Protein AF-A0A1J5CHN7-F1 (afdb_monomer)

Structure (mmCIF, N/CA/C/O backbone):
data_AF-A0A1J5CHN7-F1
#
_entry.id   AF-A0A1J5CHN7-F1
#
loop_
_atom_site.group_PDB
_atom_site.id
_atom_site.type_symbol
_atom_site.label_atom_id
_atom_site.label_alt_id
_atom_site.label_comp_id
_atom_site.label_asym_id
_atom_site.label_entity_id
_atom_site.label_seq_id
_atom_site.pdbx_PDB_ins_code
_atom_site.Cartn_x
_atom_site.Cartn_y
_atom_site.Cartn_z
_atom_site.occupancy
_atom_site.B_iso_or_equiv
_atom_site.auth_seq_id
_atom_site.auth_comp_id
_atom_site.auth_asym_id
_atom_site.auth_atom_id
_atom_site.pdbx_PDB_model_num
ATOM 1 N N . MET A 1 1 ? 15.717 -13.640 -10.265 1.00 39.34 1 MET A N 1
ATOM 2 C CA . MET A 1 1 ? 15.894 -13.672 -8.797 1.00 39.34 1 MET A CA 1
ATOM 3 C C . MET A 1 1 ? 14.947 -12.642 -8.200 1.00 39.34 1 MET A C 1
ATOM 5 O O . MET A 1 1 ? 15.045 -11.488 -8.591 1.00 39.34 1 MET A O 1
ATOM 9 N N . GLN A 1 2 ? 13.980 -13.037 -7.365 1.00 40.97 2 GLN A N 1
ATOM 10 C CA . GLN A 1 2 ? 13.102 -12.068 -6.695 1.00 40.97 2 GLN A CA 1
ATOM 11 C C . GLN A 1 2 ? 13.908 -11.334 -5.622 1.00 40.97 2 GLN A C 1
ATOM 13 O O . GLN A 1 2 ? 14.422 -11.951 -4.692 1.00 40.97 2 GLN A O 1
ATOM 18 N N . ILE A 1 3 ? 14.058 -10.023 -5.787 1.00 52.53 3 ILE A N 1
ATOM 19 C CA . ILE A 1 3 ? 14.783 -9.164 -4.855 1.00 52.53 3 ILE A CA 1
ATOM 20 C C . ILE A 1 3 ? 13.780 -8.757 -3.773 1.00 52.53 3 ILE A C 1
ATOM 22 O O . ILE A 1 3 ? 12.930 -7.901 -4.004 1.00 52.53 3 ILE A O 1
ATOM 26 N N . HIS A 1 4 ? 13.821 -9.400 -2.607 1.00 62.72 4 HIS A N 1
ATOM 27 C CA . HIS A 1 4 ? 13.045 -8.932 -1.459 1.00 62.72 4 HIS A CA 1
ATOM 28 C C . HIS A 1 4 ? 13.662 -7.624 -0.954 1.00 62.72 4 HIS A C 1
ATOM 30 O O . HIS A 1 4 ? 14.770 -7.629 -0.419 1.00 62.72 4 HIS A O 1
ATOM 36 N N . GLN A 1 5 ? 12.958 -6.503 -1.126 1.00 78.44 5 GLN A N 1
ATOM 37 C CA . GLN A 1 5 ? 13.367 -5.248 -0.500 1.00 78.44 5 GLN A CA 1
ATOM 38 C C . GLN A 1 5 ? 13.227 -5.344 1.031 1.00 78.44 5 GLN A C 1
ATOM 40 O O . GLN A 1 5 ? 12.240 -5.906 1.523 1.00 78.44 5 GLN A O 1
ATOM 45 N N . PRO A 1 6 ? 14.190 -4.805 1.801 1.00 89.19 6 PRO A N 1
ATOM 46 C CA . PRO A 1 6 ? 14.116 -4.799 3.256 1.00 89.19 6 PRO A CA 1
ATOM 47 C C . PRO A 1 6 ? 12.966 -3.905 3.739 1.00 89.19 6 PRO A C 1
ATOM 49 O O . PRO A 1 6 ? 12.766 -2.796 3.248 1.00 89.19 6 PRO A O 1
ATOM 52 N N . LEU A 1 7 ? 12.211 -4.382 4.731 1.00 90.44 7 LEU A N 1
ATOM 53 C CA . LEU A 1 7 ? 11.112 -3.625 5.330 1.00 90.44 7 LEU A CA 1
ATOM 54 C C . LEU A 1 7 ? 11.638 -2.649 6.389 1.00 90.44 7 LEU A C 1
ATOM 56 O O . LEU A 1 7 ? 12.318 -3.060 7.328 1.00 90.44 7 LEU A O 1
ATOM 60 N N . ALA A 1 8 ? 11.254 -1.376 6.282 1.00 93.75 8 ALA A N 1
ATOM 61 C CA . ALA A 1 8 ? 11.467 -0.368 7.319 1.00 93.75 8 ALA A CA 1
ATOM 62 C C . ALA A 1 8 ? 10.194 -0.183 8.165 1.00 93.75 8 ALA A C 1
ATOM 64 O O . ALA A 1 8 ? 9.080 -0.148 7.638 1.00 93.75 8 ALA A O 1
ATOM 65 N N . ARG A 1 9 ? 10.340 -0.069 9.492 1.00 94.44 9 ARG A N 1
ATOM 66 C CA . ARG A 1 9 ? 9.207 0.181 10.397 1.00 94.44 9 ARG A CA 1
ATOM 67 C C . ARG A 1 9 ? 8.834 1.662 10.366 1.00 94.44 9 ARG A C 1
ATOM 69 O O . ARG A 1 9 ? 9.635 2.504 10.755 1.00 94.44 9 ARG A O 1
ATOM 76 N N . THR A 1 10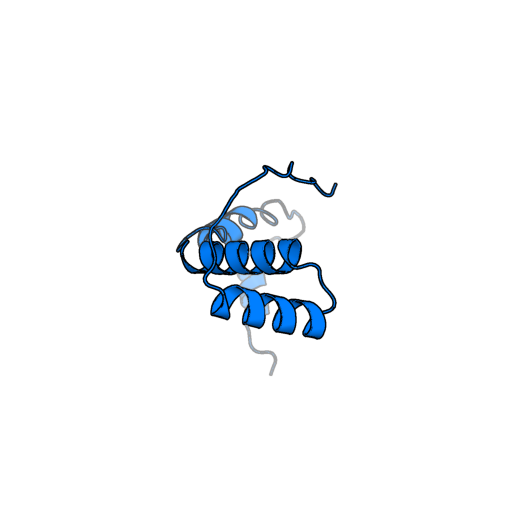 ? 7.585 1.954 10.018 1.00 94.38 10 THR A N 1
ATOM 77 C CA . THR A 1 10 ? 7.023 3.312 10.036 1.00 94.38 10 THR A CA 1
ATOM 78 C C . THR A 1 10 ? 5.818 3.362 10.968 1.00 94.38 10 THR A C 1
ATOM 80 O O . THR A 1 10 ? 4.948 2.492 10.914 1.00 94.38 10 THR A O 1
ATOM 83 N N . GLN A 1 11 ? 5.757 4.375 11.833 1.00 95.56 11 GLN A N 1
ATOM 84 C CA . GLN A 1 11 ? 4.598 4.634 12.684 1.00 95.56 11 GLN A CA 1
ATOM 85 C C . GLN A 1 11 ? 3.745 5.738 12.060 1.00 95.56 11 GLN A C 1
ATOM 87 O O . GLN A 1 11 ? 4.237 6.832 11.805 1.00 95.56 11 GLN A O 1
ATOM 92 N N . ILE A 1 12 ? 2.469 5.439 11.816 1.00 94.25 12 ILE A N 1
ATOM 93 C CA . ILE A 1 12 ? 1.497 6.367 11.233 1.00 94.25 12 ILE A CA 1
ATOM 94 C C . ILE A 1 12 ? 0.256 6.438 12.119 1.00 94.25 12 ILE A C 1
ATOM 96 O O . ILE A 1 12 ? -0.168 5.430 12.688 1.00 94.25 12 ILE A O 1
ATOM 100 N N . TYR A 1 13 ? -0.333 7.625 12.224 1.00 96.88 13 TYR A N 1
ATOM 101 C CA . TYR A 1 13 ? -1.595 7.824 12.927 1.00 96.88 13 TYR A CA 1
ATOM 102 C C . TYR A 1 13 ? -2.751 7.741 11.936 1.00 96.88 13 TYR A C 1
ATOM 104 O O . TYR A 1 13 ? -2.733 8.383 10.889 1.00 96.88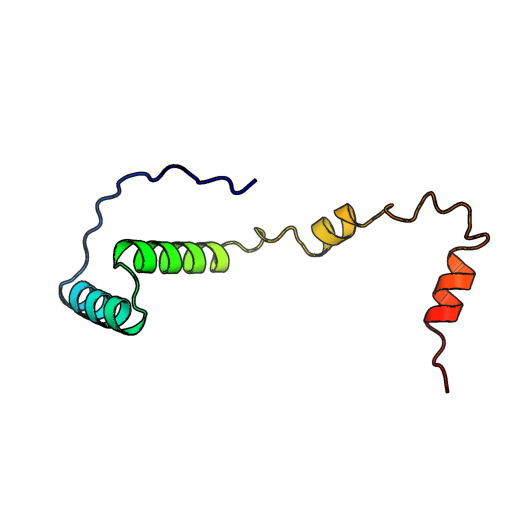 13 TYR A O 1
ATOM 112 N N . LEU A 1 14 ? -3.762 6.947 12.279 1.00 96.94 14 LEU A N 1
ATOM 113 C CA . LEU A 1 14 ? -5.011 6.839 11.536 1.00 96.94 14 LEU A CA 1
ATOM 114 C C . LEU A 1 14 ? -6.153 7.261 12.451 1.00 96.94 14 LEU A C 1
ATOM 116 O O . LEU A 1 14 ? -6.152 6.954 13.642 1.00 96.94 14 LEU A O 1
ATOM 120 N N . THR A 1 15 ? -7.155 7.917 11.879 1.00 98.50 15 THR A N 1
ATOM 121 C CA . THR A 1 15 ? -8.427 8.133 12.574 1.00 98.50 15 THR A CA 1
ATOM 122 C C . THR A 1 15 ? -9.092 6.791 12.889 1.00 98.50 15 THR A C 1
ATOM 124 O O . THR A 1 15 ? -8.903 5.798 12.176 1.00 98.50 15 THR A O 1
ATOM 127 N N . GLU A 1 16 ? -9.940 6.759 13.916 1.00 98.25 16 GLU A N 1
ATOM 128 C CA . GLU A 1 16 ? -10.700 5.556 14.280 1.00 98.25 16 GLU A CA 1
ATOM 129 C C . GLU A 1 16 ? -11.535 5.035 13.093 1.00 98.25 16 GLU A C 1
ATOM 131 O O . GLU A 1 16 ? -11.566 3.835 12.801 1.00 98.25 16 GLU A O 1
ATOM 136 N N . THR A 1 17 ? -12.147 5.949 12.334 1.00 98.38 17 THR A N 1
ATOM 137 C CA . THR A 1 17 ? -12.913 5.627 11.124 1.00 98.38 17 THR A CA 1
ATOM 138 C C . THR A 1 17 ? -12.040 4.977 10.050 1.00 98.38 17 THR A C 1
ATOM 140 O O . THR A 1 17 ? -12.439 3.966 9.465 1.00 98.38 17 THR A O 1
ATOM 143 N N . GLN A 1 18 ? -10.834 5.498 9.795 1.00 97.88 18 GLN A N 1
ATOM 144 C CA . GLN A 1 18 ? -9.887 4.873 8.864 1.00 97.88 18 GLN A CA 1
ATOM 145 C C . GLN A 1 18 ? -9.473 3.481 9.348 1.00 97.88 18 GLN A C 1
ATOM 147 O O . GLN A 1 18 ? -9.447 2.547 8.550 1.00 97.88 18 GLN A O 1
ATOM 152 N N . GLN A 1 19 ? -9.230 3.301 10.648 1.00 97.44 19 GLN A N 1
ATOM 153 C CA . GLN A 1 19 ? -8.845 2.008 11.211 1.00 97.44 19 GLN A CA 1
ATOM 154 C C . GLN A 1 19 ? -9.957 0.953 11.074 1.00 97.44 19 GLN A C 1
ATOM 156 O O . GLN A 1 19 ? -9.681 -0.202 10.721 1.00 97.44 19 GLN A O 1
ATOM 161 N N . LYS A 1 20 ? -11.222 1.340 11.292 1.00 98.12 20 LYS A N 1
ATOM 162 C CA . LYS A 1 20 ? -12.395 0.477 11.067 1.00 98.12 20 LYS A CA 1
ATOM 163 C C . LYS A 1 20 ? -12.518 0.087 9.593 1.00 98.12 20 LYS A C 1
ATOM 165 O O . LYS A 1 20 ? -12.632 -1.100 9.280 1.00 98.12 20 LYS A O 1
ATOM 170 N N . ARG A 1 21 ? -12.411 1.061 8.682 1.00 97.94 21 ARG A N 1
ATOM 171 C CA . ARG A 1 21 ? -12.464 0.827 7.227 1.00 97.94 21 ARG A CA 1
ATOM 172 C C . ARG A 1 21 ? -11.330 -0.076 6.745 1.00 97.94 21 ARG A C 1
ATOM 174 O O . ARG A 1 21 ? -11.593 -1.011 5.992 1.00 97.94 21 ARG A O 1
ATOM 181 N N . LEU A 1 22 ? -10.107 0.152 7.222 1.00 97.50 22 LEU A N 1
ATOM 182 C CA . LEU A 1 22 ? -8.939 -0.666 6.899 1.00 97.50 22 LEU A CA 1
ATOM 183 C C . LEU A 1 22 ? -9.121 -2.110 7.377 1.00 97.50 22 LEU A C 1
ATOM 185 O O . LEU A 1 22 ? -8.842 -3.043 6.633 1.00 97.50 22 LEU A O 1
ATOM 189 N N . SER A 1 23 ? -9.640 -2.305 8.594 1.00 97.19 23 SER A N 1
ATOM 190 C CA . SER A 1 23 ? -9.907 -3.642 9.143 1.00 97.19 23 SER A CA 1
ATOM 191 C C . SER A 1 23 ? -10.969 -4.398 8.343 1.00 97.19 23 SER A C 1
ATOM 193 O O . SER A 1 23 ? -10.827 -5.595 8.109 1.00 97.19 23 SER A O 1
ATOM 195 N N . ALA A 1 24 ? -12.032 -3.715 7.913 1.00 98.00 24 ALA A N 1
ATOM 196 C CA . ALA A 1 24 ? -13.054 -4.319 7.064 1.00 98.00 24 ALA A CA 1
ATOM 197 C C . ALA A 1 24 ? -12.495 -4.678 5.678 1.00 98.00 24 ALA A C 1
ATOM 199 O O . ALA A 1 24 ? -12.755 -5.767 5.172 1.00 98.00 24 ALA A O 1
ATOM 200 N N . ALA A 1 25 ? -11.700 -3.787 5.079 1.00 97.50 25 ALA A N 1
ATOM 201 C CA . ALA A 1 25 ? -11.084 -4.017 3.778 1.00 97.50 25 ALA A CA 1
ATOM 202 C C . ALA A 1 25 ? -10.072 -5.172 3.806 1.00 97.50 25 ALA A C 1
ATOM 204 O O . ALA A 1 25 ? -10.132 -6.035 2.936 1.00 97.50 25 ALA A O 1
ATOM 205 N N . SER A 1 26 ? -9.213 -5.245 4.829 1.00 97.31 26 SER A N 1
ATOM 206 C CA . SER A 1 26 ? -8.215 -6.314 4.949 1.00 97.31 26 SER A CA 1
ATOM 207 C C . SER A 1 26 ? -8.874 -7.689 5.094 1.00 97.31 26 SER A C 1
ATOM 209 O O . SER A 1 26 ? -8.442 -8.647 4.464 1.00 97.31 26 SER A O 1
ATOM 211 N N . ARG A 1 27 ? -9.975 -7.779 5.858 1.00 96.69 27 ARG A N 1
ATOM 212 C CA . ARG A 1 27 ? -10.768 -9.014 5.986 1.00 96.69 27 ARG A CA 1
ATOM 213 C C . ARG A 1 27 ? -11.390 -9.438 4.659 1.00 96.69 27 ARG A C 1
ATOM 215 O O . ARG A 1 27 ? -11.297 -10.606 4.310 1.00 96.69 27 ARG A O 1
ATOM 222 N N . ARG A 1 28 ? -11.995 -8.502 3.916 1.00 96.62 28 ARG A N 1
ATOM 223 C CA . ARG A 1 28 ? -12.597 -8.799 2.603 1.00 96.62 28 ARG A CA 1
ATOM 224 C C . ARG A 1 28 ? -11.568 -9.275 1.580 1.00 96.62 28 ARG A C 1
ATOM 226 O O . ARG A 1 28 ? -11.886 -10.133 0.774 1.00 96.62 28 ARG A O 1
ATOM 233 N N . ALA A 1 29 ? -10.365 -8.711 1.617 1.00 93.31 29 ALA A N 1
ATOM 234 C CA . ALA A 1 29 ? -9.281 -9.060 0.706 1.00 93.31 29 ALA A CA 1
ATOM 235 C C . ALA A 1 29 ? -8.426 -10.249 1.190 1.00 93.31 29 ALA A C 1
ATOM 237 O O . ALA A 1 29 ? -7.503 -10.637 0.487 1.00 93.31 29 ALA A O 1
ATOM 238 N N . ALA A 1 30 ? -8.711 -10.813 2.373 1.00 96.06 30 ALA A N 1
ATOM 239 C CA . ALA A 1 30 ? -7.947 -11.899 2.995 1.00 96.06 30 ALA A CA 1
ATOM 240 C C . ALA A 1 30 ? -6.429 -11.631 3.126 1.00 96.06 30 ALA A C 1
ATOM 242 O O . ALA A 1 30 ? -5.625 -12.558 3.116 1.00 96.06 30 ALA A O 1
ATOM 243 N N . VAL A 1 31 ? -6.039 -10.363 3.300 1.00 95.25 31 VAL A N 1
ATOM 244 C CA . VAL A 1 31 ? -4.641 -9.927 3.472 1.00 95.25 31 VAL A CA 1
ATOM 245 C C . VAL A 1 31 ? -4.438 -9.224 4.810 1.00 95.25 31 VAL A C 1
ATOM 247 O O . VAL A 1 31 ? -5.383 -8.766 5.464 1.00 95.25 31 VAL A O 1
ATOM 250 N N . SER A 1 32 ? -3.180 -9.100 5.234 1.00 96.25 32 SER A N 1
ATOM 251 C CA . SER A 1 32 ? -2.853 -8.337 6.439 1.00 96.25 32 SER A CA 1
ATOM 252 C C . SER A 1 32 ? -3.104 -6.834 6.241 1.00 96.25 32 SER A C 1
ATOM 254 O O . SER A 1 32 ? -3.053 -6.305 5.131 1.00 96.25 32 SER A O 1
ATOM 256 N N . LYS A 1 33 ? -3.330 -6.100 7.339 1.00 95.69 33 LYS A N 1
ATOM 257 C CA . LYS A 1 33 ? -3.454 -4.631 7.290 1.00 95.69 33 LYS A CA 1
ATOM 258 C C . LYS A 1 33 ? -2.191 -3.973 6.737 1.00 95.69 33 LYS A C 1
ATOM 260 O O . LYS A 1 33 ? -2.298 -3.041 5.953 1.00 95.69 33 LYS A O 1
ATOM 265 N N . SER A 1 34 ? -1.017 -4.462 7.134 1.00 95.06 34 SER A N 1
ATOM 266 C CA . SER A 1 34 ? 0.271 -3.938 6.674 1.00 95.06 34 SER A CA 1
ATOM 267 C C . SER A 1 34 ? 0.464 -4.150 5.176 1.00 95.06 34 SER A C 1
ATOM 269 O O . SER A 1 34 ? 0.952 -3.264 4.490 1.00 95.06 34 SER A O 1
ATOM 271 N N . GLU A 1 35 ? 0.046 -5.300 4.653 1.00 95.19 35 GLU A N 1
ATOM 272 C CA . GLU A 1 35 ? 0.081 -5.580 3.218 1.00 95.19 35 GLU A CA 1
ATOM 273 C C . GLU A 1 35 ? -0.884 -4.699 2.433 1.00 95.19 35 GLU A C 1
ATOM 275 O O . GLU A 1 35 ? -0.480 -4.105 1.440 1.00 95.19 35 GLU A O 1
ATOM 280 N N . LEU A 1 36 ? -2.111 -4.524 2.928 1.00 96.25 36 LEU A N 1
ATOM 281 C CA . LEU A 1 36 ? -3.077 -3.625 2.306 1.00 96.25 36 LEU A CA 1
ATOM 282 C C . LEU A 1 36 ? -2.605 -2.161 2.320 1.00 96.25 36 LEU A C 1
ATOM 284 O O . LEU A 1 36 ? -2.808 -1.449 1.342 1.00 96.25 36 LEU A O 1
ATOM 288 N N . ILE A 1 37 ? -1.964 -1.714 3.409 1.00 95.81 37 ILE A N 1
ATOM 289 C CA . ILE A 1 37 ? -1.353 -0.378 3.485 1.00 95.81 37 ILE A CA 1
ATOM 290 C C . ILE A 1 37 ? -0.238 -0.248 2.445 1.00 95.81 37 ILE A C 1
ATOM 292 O O . ILE A 1 37 ? -0.230 0.741 1.723 1.00 95.81 37 ILE A O 1
ATOM 296 N N . ARG A 1 38 ? 0.671 -1.228 2.341 1.00 94.69 38 ARG A N 1
ATOM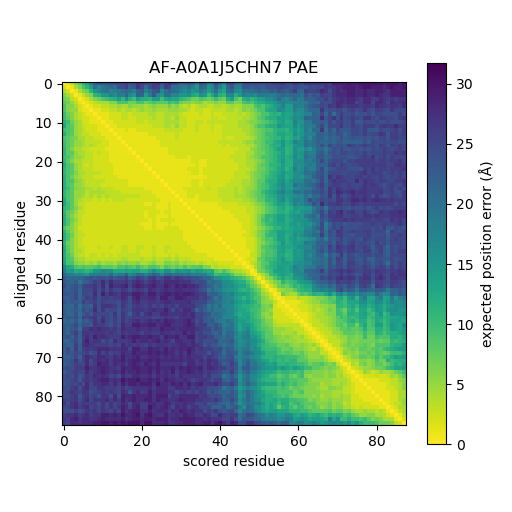 297 C CA . ARG A 1 38 ? 1.752 -1.202 1.341 1.00 94.69 38 ARG A CA 1
ATOM 298 C C . ARG A 1 38 ? 1.196 -1.127 -0.080 1.00 94.69 38 ARG A C 1
ATOM 300 O O . ARG A 1 38 ? 1.536 -0.193 -0.783 1.00 94.69 38 ARG A O 1
ATOM 307 N N . LEU A 1 39 ? 0.249 -2.000 -0.435 1.00 94.31 39 LEU A N 1
ATOM 308 C CA . LEU A 1 39 ? -0.430 -1.978 -1.738 1.00 94.31 39 LEU A CA 1
ATOM 309 C C . LEU A 1 39 ? -1.050 -0.613 -2.058 1.00 94.31 39 LEU A C 1
ATOM 311 O O . LEU A 1 39 ? -0.919 -0.122 -3.173 1.00 94.31 39 LEU A O 1
ATOM 315 N N . ALA A 1 40 ? -1.728 0.005 -1.089 1.00 94.62 40 ALA A N 1
ATOM 316 C CA . ALA A 1 40 ? -2.335 1.318 -1.281 1.00 94.62 40 ALA A CA 1
ATOM 317 C C . ALA A 1 40 ? -1.286 2.431 -1.445 1.00 94.62 40 ALA A C 1
ATOM 319 O O . ALA A 1 40 ? -1.496 3.350 -2.233 1.00 94.62 40 ALA A O 1
ATOM 320 N N . VAL A 1 41 ? -0.173 2.356 -0.707 1.00 94.00 41 VAL A N 1
ATOM 321 C CA . VAL A 1 41 ? 0.952 3.292 -0.836 1.00 94.00 41 VAL A CA 1
ATOM 322 C C . VAL A 1 41 ? 1.619 3.137 -2.199 1.00 94.00 41 VAL A C 1
ATOM 324 O O . VAL A 1 41 ? 1.790 4.143 -2.878 1.00 94.00 41 VAL A O 1
ATOM 327 N N . ASP A 1 42 ? 1.915 1.909 -2.625 1.00 92.81 42 ASP A N 1
ATOM 328 C CA . ASP A 1 42 ? 2.514 1.619 -3.932 1.00 92.81 42 ASP A CA 1
ATOM 329 C C . ASP A 1 42 ? 1.621 2.161 -5.056 1.00 92.81 42 ASP A C 1
ATOM 331 O O . ASP A 1 42 ? 2.061 2.979 -5.856 1.00 92.81 42 ASP A O 1
ATOM 335 N N . GLN A 1 43 ? 0.323 1.833 -5.038 1.00 91.31 43 GLN A N 1
ATOM 336 C CA . GLN A 1 43 ? -0.641 2.340 -6.023 1.00 91.31 43 GLN A CA 1
ATOM 337 C C . GLN A 1 43 ? -0.718 3.868 -6.047 1.00 91.31 43 GLN A C 1
ATOM 339 O O . GLN A 1 43 ? -0.815 4.464 -7.118 1.00 91.31 43 GLN A O 1
ATOM 344 N N . PHE A 1 44 ? -0.701 4.511 -4.879 1.00 92.31 44 PHE A N 1
ATOM 345 C CA . PHE A 1 44 ? -0.728 5.965 -4.797 1.00 92.31 44 PHE A CA 1
ATOM 346 C C . PHE A 1 44 ? 0.548 6.580 -5.384 1.00 92.31 44 PHE A C 1
ATOM 348 O O . PHE A 1 44 ? 0.462 7.519 -6.169 1.00 92.31 44 PHE A O 1
ATOM 355 N N . LEU A 1 45 ? 1.725 6.048 -5.050 1.00 88.31 45 LEU A N 1
ATOM 356 C CA . LEU A 1 45 ? 3.006 6.548 -5.556 1.00 88.31 45 LEU A CA 1
ATOM 357 C C . LEU A 1 45 ? 3.168 6.303 -7.062 1.00 88.31 45 LEU A C 1
ATOM 359 O O . LEU A 1 45 ? 3.616 7.199 -7.781 1.00 88.31 45 LEU A O 1
ATOM 363 N N . ASP A 1 46 ? 2.731 5.145 -7.552 1.00 85.50 46 ASP A N 1
ATOM 364 C CA . ASP A 1 46 ? 2.728 4.812 -8.977 1.00 85.50 46 ASP A CA 1
ATOM 365 C C . ASP A 1 46 ? 1.843 5.782 -9.771 1.00 85.50 46 ASP A C 1
ATOM 367 O O . ASP A 1 46 ? 2.229 6.249 -10.840 1.00 85.50 46 ASP A O 1
ATOM 371 N N . GLN A 1 47 ? 0.678 6.154 -9.228 1.00 84.06 47 GLN A N 1
ATOM 372 C CA . GLN A 1 47 ? -0.227 7.129 -9.848 1.00 84.06 47 GLN A CA 1
ATOM 373 C C . GLN A 1 47 ? 0.330 8.557 -9.858 1.00 84.06 47 GLN A C 1
ATOM 375 O O . GLN A 1 47 ? 0.000 9.335 -10.752 1.00 84.06 47 GLN A O 1
ATOM 380 N N . GLN A 1 48 ? 1.135 8.922 -8.858 1.00 75.19 48 GLN A N 1
ATOM 381 C CA . GLN A 1 48 ? 1.716 10.262 -8.733 1.00 75.19 48 GLN A CA 1
ATOM 382 C C . GLN A 1 48 ? 3.010 10.434 -9.524 1.00 75.19 48 GLN A C 1
ATOM 384 O O . GLN A 1 48 ? 3.472 11.563 -9.677 1.00 75.19 48 GLN A O 1
ATOM 389 N N . THR A 1 49 ? 3.603 9.352 -10.030 1.00 61.53 49 THR A N 1
ATOM 390 C CA . THR A 1 49 ? 4.850 9.439 -10.784 1.00 61.53 49 THR A CA 1
ATOM 391 C C . THR A 1 49 ? 4.544 9.472 -12.282 1.00 61.53 49 THR A C 1
ATOM 393 O O . THR A 1 49 ? 4.199 8.437 -12.849 1.00 61.53 49 THR A O 1
ATOM 396 N N . PRO A 1 50 ? 4.722 10.608 -12.990 1.00 55.25 50 PRO A N 1
ATOM 397 C CA . PRO A 1 50 ? 4.419 10.693 -14.423 1.00 55.25 50 PRO A CA 1
ATOM 398 C C . PRO A 1 50 ? 5.348 9.836 -15.308 1.00 55.25 50 PRO A C 1
ATOM 400 O O . PRO A 1 50 ? 5.190 9.816 -16.527 1.00 55.25 50 PRO A O 1
ATOM 403 N N . THR A 1 51 ? 6.356 9.173 -14.730 1.00 52.78 51 THR A N 1
ATOM 404 C CA . THR A 1 51 ? 7.556 8.725 -15.454 1.00 52.78 51 THR A CA 1
ATOM 405 C C . THR A 1 51 ? 8.226 7.446 -14.926 1.00 52.78 51 THR A C 1
ATOM 407 O O . THR A 1 51 ? 9.309 7.121 -15.405 1.00 52.78 51 THR A O 1
ATOM 410 N N . HIS A 1 52 ? 7.634 6.685 -13.991 1.00 46.84 52 HIS A N 1
ATOM 411 C CA . HIS A 1 52 ? 8.275 5.452 -13.471 1.00 46.84 52 HIS A CA 1
ATOM 412 C C . HIS A 1 52 ? 7.849 4.141 -14.141 1.00 46.84 52 HIS A C 1
ATOM 414 O O . HIS A 1 52 ? 8.320 3.067 -13.775 1.00 46.84 52 HIS A O 1
ATOM 420 N N . HIS A 1 53 ? 7.047 4.216 -15.197 1.00 51.12 53 HIS A N 1
ATOM 421 C CA . HIS A 1 53 ? 7.253 3.293 -16.299 1.00 51.12 53 HIS A CA 1
ATOM 422 C C . HIS A 1 53 ? 8.347 3.918 -17.140 1.00 51.12 53 HIS A C 1
ATOM 424 O O . HIS A 1 53 ? 8.155 5.052 -17.577 1.00 51.12 53 HIS A O 1
ATOM 430 N N . ALA A 1 54 ? 9.448 3.203 -17.393 1.00 51.56 54 ALA A N 1
ATOM 431 C CA . ALA A 1 54 ? 10.305 3.488 -18.538 1.00 51.56 54 ALA A CA 1
ATOM 432 C C . ALA A 1 54 ? 9.384 3.970 -19.665 1.00 51.56 54 ALA A C 1
ATOM 434 O O . ALA A 1 54 ? 8.450 3.242 -20.051 1.00 51.56 54 ALA A O 1
ATOM 435 N N . THR A 1 55 ? 9.522 5.252 -20.037 1.00 57.44 55 THR A N 1
ATOM 436 C CA . THR A 1 55 ? 8.582 5.899 -20.964 1.00 57.44 55 THR A CA 1
ATOM 437 C C . THR A 1 55 ? 8.428 4.982 -22.169 1.00 57.44 55 THR A C 1
ATOM 439 O O . THR A 1 55 ? 9.331 4.195 -22.457 1.00 57.44 55 THR A O 1
ATOM 442 N N . GLN A 1 56 ? 7.296 4.996 -22.873 1.00 57.59 56 GLN A N 1
ATOM 443 C CA . GLN A 1 56 ? 7.165 4.143 -24.061 1.00 57.59 56 GLN A CA 1
ATOM 444 C C . GLN A 1 56 ? 8.405 4.254 -24.967 1.00 57.59 56 GLN A C 1
ATOM 446 O O . GLN A 1 56 ? 8.915 3.244 -25.428 1.00 57.59 56 GLN A O 1
ATOM 451 N N . THR A 1 57 ? 8.976 5.453 -25.069 1.00 60.62 57 THR A N 1
ATOM 452 C CA . THR A 1 57 ? 10.278 5.743 -25.677 1.00 60.62 57 THR A CA 1
ATOM 453 C C . THR A 1 57 ? 11.451 4.950 -25.094 1.00 60.62 57 THR A C 1
ATOM 455 O O . THR A 1 57 ? 12.236 4.404 -25.851 1.00 60.62 57 THR A O 1
ATOM 458 N N . GLN A 1 58 ? 11.585 4.859 -23.774 1.00 64.62 58 GLN A N 1
ATOM 459 C CA . GLN A 1 58 ? 12.665 4.147 -23.087 1.00 64.62 58 GLN A CA 1
ATOM 460 C C . GLN A 1 58 ? 12.537 2.620 -23.234 1.00 64.62 58 GLN A C 1
ATOM 462 O O . GLN A 1 58 ? 13.526 1.956 -23.515 1.00 64.62 58 GLN A O 1
ATOM 467 N N . ARG A 1 59 ? 11.313 2.070 -23.186 1.00 66.38 59 ARG A N 1
ATOM 468 C CA . ARG A 1 59 ? 11.059 0.653 -23.526 1.00 66.38 59 ARG A CA 1
ATOM 469 C C . ARG A 1 59 ? 11.300 0.353 -25.006 1.00 66.38 59 ARG A C 1
ATOM 471 O O . ARG A 1 59 ? 11.836 -0.692 -25.349 1.00 66.38 59 ARG A O 1
ATOM 478 N N . LEU A 1 60 ? 10.917 1.270 -25.894 1.00 69.75 60 LEU A N 1
ATOM 479 C CA . LEU A 1 60 ? 11.215 1.159 -27.323 1.00 69.75 60 LEU A CA 1
ATOM 480 C C . LEU A 1 60 ? 12.719 1.280 -27.597 1.00 69.75 60 LEU A C 1
ATOM 482 O O . LEU A 1 60 ? 13.209 0.611 -28.498 1.00 69.75 60 LEU A O 1
ATOM 486 N N . ALA A 1 61 ? 13.447 2.084 -26.818 1.00 73.94 61 ALA A N 1
ATOM 487 C CA . ALA A 1 61 ? 14.896 2.212 -26.916 1.00 73.94 61 ALA A CA 1
ATOM 488 C C . ALA A 1 61 ? 15.616 0.931 -26.470 1.00 73.94 61 ALA A C 1
ATOM 490 O O . ALA A 1 61 ? 16.565 0.527 -27.126 1.00 73.94 61 ALA A O 1
ATOM 491 N N . GLU A 1 62 ? 15.135 0.249 -25.426 1.00 71.75 62 GLU A N 1
ATOM 492 C CA . GLU A 1 62 ? 15.664 -1.065 -25.016 1.00 71.75 62 GLU A CA 1
ATOM 493 C C . GLU A 1 62 ? 15.456 -2.154 -26.083 1.00 71.75 62 GLU A C 1
ATOM 495 O O . GLU A 1 62 ? 16.250 -3.085 -26.189 1.00 71.75 62 GLU A O 1
ATOM 500 N N . LEU A 1 63 ? 14.400 -2.036 -26.892 1.00 72.38 63 LEU A N 1
ATOM 501 C CA . LEU A 1 63 ? 14.121 -2.944 -28.009 1.00 72.38 63 LEU A CA 1
ATOM 502 C C . LEU A 1 63 ? 14.804 -2.512 -29.318 1.00 72.38 63 LEU A C 1
ATOM 504 O O . LEU A 1 63 ? 14.870 -3.294 -30.272 1.00 72.38 63 LEU A O 1
ATOM 508 N N . ALA A 1 64 ? 15.292 -1.272 -29.396 1.00 72.31 64 ALA A N 1
ATOM 509 C CA . ALA A 1 64 ? 15.942 -0.746 -30.584 1.00 72.31 64 ALA A CA 1
ATOM 510 C C . ALA A 1 64 ? 17.300 -1.433 -30.775 1.00 72.31 64 ALA A C 1
ATOM 512 O O . ALA A 1 64 ? 18.170 -1.384 -29.914 1.00 72.31 64 ALA A O 1
ATOM 513 N N . GLY A 1 65 ? 17.477 -2.080 -31.927 1.00 70.56 65 GLY A N 1
ATOM 514 C CA . GLY A 1 65 ? 18.714 -2.786 -32.270 1.00 70.56 65 GLY A CA 1
ATOM 515 C C . GLY A 1 65 ? 18.688 -4.297 -32.032 1.00 70.56 65 GLY A C 1
ATOM 516 O O . GLY A 1 65 ? 19.577 -4.979 -32.524 1.00 70.56 65 GLY A O 1
ATOM 517 N N . LEU A 1 66 ? 17.639 -4.852 -31.406 1.00 74.06 66 LEU A N 1
ATOM 518 C CA . LEU A 1 66 ? 17.514 -6.304 -31.172 1.00 74.06 66 LEU A CA 1
ATOM 519 C C . LEU A 1 66 ? 17.599 -7.145 -32.464 1.00 74.06 66 LEU A C 1
ATOM 521 O O . LEU A 1 66 ? 18.002 -8.304 -32.441 1.00 74.06 66 LEU A O 1
ATOM 525 N N . TRP A 1 67 ? 17.215 -6.560 -33.600 1.00 71.25 67 TRP A N 1
ATOM 526 C CA . TRP A 1 67 ? 17.254 -7.202 -34.917 1.00 71.25 67 TRP A CA 1
ATOM 527 C C . TRP A 1 67 ? 18.261 -6.559 -35.878 1.00 71.25 67 TRP A C 1
ATOM 529 O O . TRP A 1 67 ? 18.195 -6.835 -37.073 1.00 71.25 67 TRP A O 1
ATOM 539 N N . ALA A 1 68 ? 19.160 -5.697 -35.387 1.00 70.12 68 ALA A N 1
ATOM 540 C CA . ALA A 1 68 ? 20.142 -5.016 -36.234 1.00 70.12 68 ALA A CA 1
ATOM 541 C C . ALA A 1 68 ? 21.118 -6.000 -36.902 1.00 70.12 68 ALA A C 1
ATOM 543 O O . ALA A 1 68 ? 21.473 -5.807 -38.060 1.00 70.12 68 ALA A O 1
ATOM 544 N N . ASP A 1 69 ? 21.460 -7.092 -36.214 1.00 69.50 69 ASP A N 1
ATOM 545 C CA . ASP A 1 69 ? 22.479 -8.052 -36.659 1.00 69.50 69 ASP A CA 1
ATOM 546 C C . ASP A 1 69 ? 21.892 -9.304 -37.341 1.00 69.50 69 ASP A C 1
ATOM 548 O O . ASP A 1 69 ? 22.529 -10.358 -37.410 1.00 69.50 69 ASP A O 1
ATOM 552 N N . ARG A 1 70 ? 20.653 -9.230 -37.847 1.00 73.81 70 ARG A N 1
ATOM 553 C CA . ARG A 1 70 ? 20.042 -10.351 -38.579 1.00 73.81 70 ARG A CA 1
ATOM 554 C C . ARG A 1 70 ? 20.670 -10.518 -39.963 1.00 73.81 70 ARG A C 1
ATOM 556 O O . ARG A 1 70 ? 20.297 -9.846 -40.919 1.00 73.81 70 ARG A O 1
ATOM 563 N N . ALA A 1 71 ? 21.588 -11.476 -40.074 1.00 69.25 71 ALA A N 1
ATOM 564 C CA . ALA A 1 71 ? 22.267 -11.831 -41.323 1.00 69.25 71 ALA A CA 1
ATOM 565 C C . ALA A 1 71 ? 21.366 -12.534 -42.360 1.00 69.25 71 ALA A C 1
ATOM 567 O O . ALA A 1 71 ? 21.738 -12.657 -43.523 1.00 69.25 71 ALA A O 1
ATOM 568 N N . ASP A 1 72 ? 20.187 -13.007 -41.956 1.00 77.38 72 ASP A N 1
ATOM 569 C CA . ASP A 1 72 ? 19.227 -13.714 -42.810 1.00 77.38 72 ASP A CA 1
ATOM 570 C C . ASP A 1 72 ? 18.275 -12.772 -43.571 1.00 77.38 72 ASP A C 1
ATOM 572 O O . ASP A 1 72 ? 17.450 -13.220 -44.369 1.00 77.38 72 ASP A O 1
ATOM 576 N N . MET A 1 73 ? 18.380 -11.4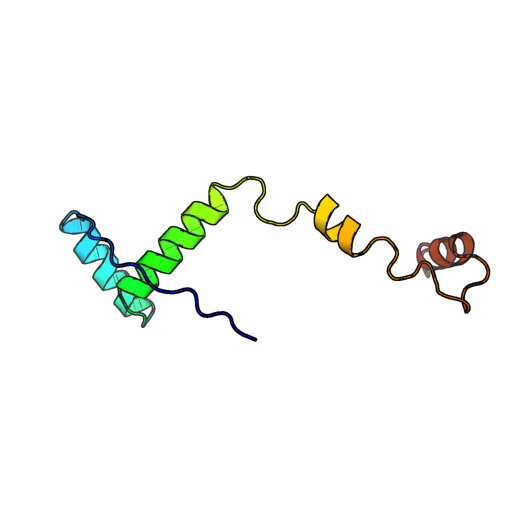63 -43.339 1.00 70.12 73 MET A N 1
ATOM 577 C CA . MET A 1 73 ? 17.457 -10.459 -43.856 1.00 70.12 73 MET A CA 1
ATOM 578 C C . MET A 1 73 ? 18.189 -9.496 -44.795 1.00 70.12 73 MET A C 1
ATOM 580 O O . MET A 1 73 ? 18.798 -8.526 -44.361 1.00 70.12 73 MET A O 1
ATOM 584 N N . ALA A 1 74 ? 18.121 -9.772 -46.101 1.00 72.00 74 ALA A N 1
ATOM 585 C CA . ALA A 1 74 ? 18.857 -9.021 -47.125 1.00 72.00 74 ALA A CA 1
ATOM 586 C C . ALA A 1 74 ? 18.400 -7.556 -47.281 1.00 72.00 74 ALA A C 1
ATOM 588 O O . ALA A 1 74 ? 19.221 -6.684 -47.543 1.00 72.00 74 ALA A O 1
ATOM 589 N N . ASP A 1 75 ? 17.101 -7.281 -47.113 1.00 79.75 75 ASP A N 1
ATOM 590 C CA . ASP A 1 75 ? 16.548 -5.921 -47.116 1.00 79.75 75 ASP A CA 1
ATOM 591 C C . ASP A 1 75 ? 15.505 -5.763 -45.997 1.00 79.75 75 ASP A C 1
ATOM 593 O O . ASP A 1 75 ? 14.366 -6.243 -46.116 1.00 79.75 75 ASP A O 1
ATOM 597 N N . PRO A 1 76 ? 15.865 -5.065 -44.906 1.00 74.94 76 PRO A N 1
ATOM 598 C CA . PRO A 1 76 ? 14.957 -4.831 -43.799 1.00 74.94 76 PRO A CA 1
ATOM 599 C C . PRO A 1 76 ? 13.702 -4.036 -44.163 1.00 74.94 76 PRO A C 1
ATOM 601 O O . PRO A 1 76 ? 12.630 -4.243 -43.587 1.00 74.94 76 PRO A O 1
ATOM 604 N N . THR A 1 77 ? 13.822 -3.133 -45.133 1.00 78.81 77 THR A N 1
ATOM 605 C CA . THR A 1 77 ? 12.766 -2.198 -45.510 1.00 78.81 77 THR A CA 1
ATOM 606 C C . THR A 1 77 ? 11.710 -2.897 -46.356 1.00 78.81 77 THR A C 1
ATOM 608 O O . THR A 1 77 ? 10.519 -2.810 -46.040 1.00 78.81 77 THR A O 1
ATOM 611 N N . ALA A 1 78 ? 12.126 -3.655 -47.375 1.00 81.81 78 ALA A N 1
ATOM 612 C CA . ALA A 1 78 ? 11.212 -4.451 -48.195 1.00 81.81 78 ALA A CA 1
ATOM 613 C C . ALA A 1 78 ? 10.438 -5.486 -47.360 1.00 81.81 78 ALA A C 1
ATOM 615 O O . ALA A 1 78 ? 9.231 -5.666 -47.544 1.00 81.81 78 ALA A O 1
ATOM 616 N N . TYR A 1 79 ? 11.100 -6.117 -46.386 1.00 79.19 79 TYR A N 1
ATOM 617 C CA . TYR A 1 79 ? 10.475 -7.084 -45.483 1.00 79.19 79 TYR A CA 1
ATOM 618 C C . TYR A 1 79 ? 9.367 -6.460 -44.615 1.00 79.19 79 TYR A C 1
ATOM 620 O O . TYR A 1 79 ? 8.255 -6.988 -44.548 1.00 79.19 79 TYR A O 1
ATOM 628 N N . VAL A 1 80 ? 9.617 -5.301 -43.988 1.00 82.56 80 VAL A N 1
ATOM 629 C CA . VAL A 1 80 ? 8.598 -4.602 -43.177 1.00 82.56 80 VAL A CA 1
ATOM 630 C C . VAL A 1 80 ? 7.434 -4.118 -44.043 1.00 82.56 80 VAL A C 1
ATOM 632 O O . VAL A 1 80 ? 6.275 -4.204 -43.629 1.00 82.56 80 VAL A O 1
ATOM 635 N N . GLN A 1 81 ? 7.715 -3.639 -45.257 1.00 83.38 81 GLN A N 1
ATOM 636 C CA . GLN A 1 81 ? 6.677 -3.237 -46.206 1.00 83.38 81 GLN A CA 1
ATOM 637 C C . GLN A 1 81 ? 5.783 -4.418 -46.607 1.00 83.38 81 GLN A C 1
ATOM 639 O O . GLN A 1 81 ? 4.564 -4.259 -46.663 1.00 83.38 81 GLN A O 1
ATOM 644 N N . ALA A 1 82 ? 6.355 -5.608 -46.817 1.00 82.88 82 ALA A N 1
ATOM 645 C CA . ALA A 1 82 ? 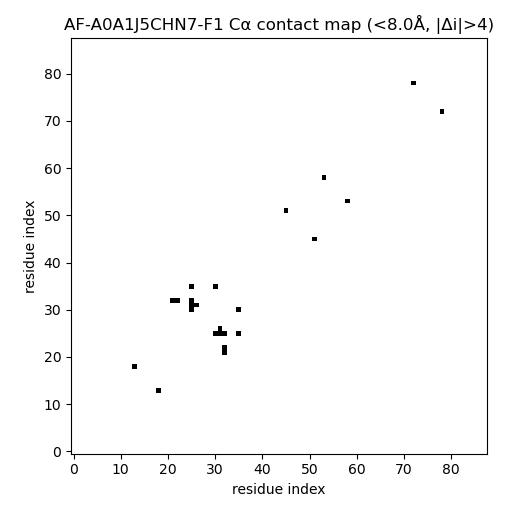5.593 -6.821 -47.105 1.00 82.88 82 ALA A CA 1
ATOM 646 C C . ALA A 1 82 ? 4.677 -7.233 -45.938 1.00 82.88 82 ALA A C 1
ATOM 648 O O . ALA A 1 82 ? 3.544 -7.645 -46.175 1.00 82.88 82 ALA A O 1
ATOM 649 N N . LEU A 1 83 ? 5.124 -7.068 -44.686 1.00 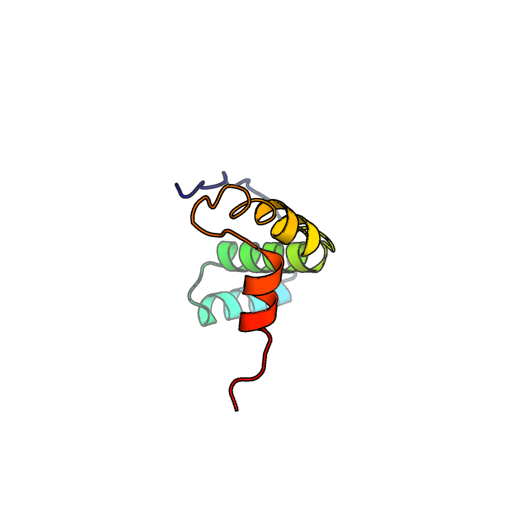82.06 83 LEU A N 1
ATOM 650 C CA . LEU A 1 83 ? 4.310 -7.347 -43.493 1.00 82.06 83 LEU A CA 1
ATOM 651 C C . LEU A 1 83 ? 3.158 -6.352 -43.292 1.00 82.06 83 LEU A C 1
ATOM 653 O O . LEU A 1 83 ? 2.119 -6.726 -42.755 1.00 82.06 83 LEU A O 1
ATOM 657 N N . ARG A 1 84 ? 3.334 -5.088 -43.703 1.00 82.81 84 ARG A N 1
ATOM 658 C CA . ARG A 1 84 ? 2.295 -4.047 -43.600 1.00 82.81 84 ARG A CA 1
ATOM 659 C C . ARG A 1 84 ? 1.269 -4.088 -44.727 1.00 82.81 84 ARG A C 1
ATOM 661 O O . ARG A 1 84 ? 0.242 -3.419 -44.616 1.00 82.81 84 ARG A O 1
ATOM 668 N N . ARG A 1 85 ? 1.534 -4.819 -45.813 1.00 84.19 85 ARG A N 1
ATOM 669 C CA . ARG A 1 85 ? 0.551 -4.965 -46.887 1.00 84.19 85 ARG A CA 1
ATOM 670 C C . ARG A 1 85 ? -0.647 -5.762 -46.367 1.00 84.19 85 ARG A C 1
ATOM 672 O O . ARG A 1 85 ? -0.454 -6.848 -45.816 1.00 84.19 85 ARG A O 1
ATOM 679 N N . PRO A 1 86 ? -1.873 -5.243 -46.525 1.00 64.88 86 PRO A N 1
ATOM 680 C CA . PRO A 1 86 ? -3.054 -5.976 -46.116 1.00 64.88 86 PRO A CA 1
ATOM 681 C C . PRO A 1 86 ? -3.154 -7.261 -46.941 1.00 64.88 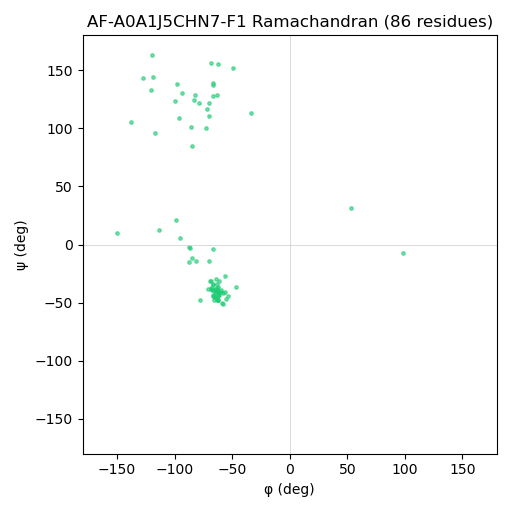86 PRO A C 1
ATOM 683 O O . PRO A 1 86 ? -3.039 -7.237 -48.166 1.00 64.88 86 PRO A O 1
ATOM 686 N N . ARG A 1 87 ? -3.317 -8.392 -46.252 1.00 65.25 87 ARG A N 1
ATOM 687 C CA . ARG A 1 87 ? -3.544 -9.695 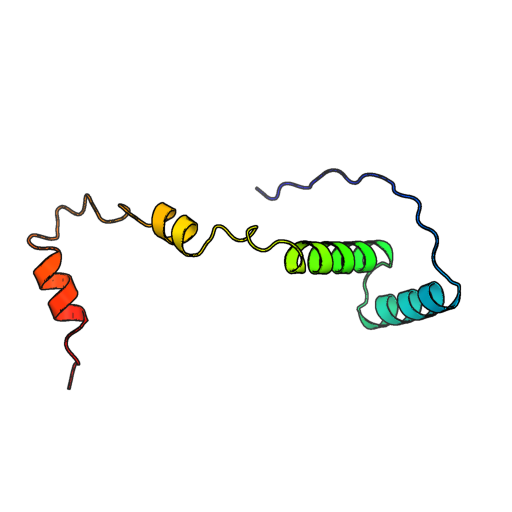-46.879 1.00 65.25 87 ARG A CA 1
ATOM 688 C C . ARG A 1 87 ? -5.044 -9.813 -47.139 1.00 65.25 87 ARG A C 1
ATOM 690 O O . ARG A 1 87 ? -5.764 -10.323 -46.285 1.00 65.25 87 ARG A O 1
ATOM 697 N N . PHE A 1 88 ? -5.492 -9.265 -48.261 1.00 56.97 88 PHE A N 1
ATOM 698 C CA . PHE A 1 88 ? -6.822 -9.506 -48.815 1.00 56.97 88 PHE A CA 1
ATOM 699 C C . PHE A 1 88 ? -6.664 -10.194 -50.164 1.00 56.97 88 PHE A C 1
ATOM 701 O O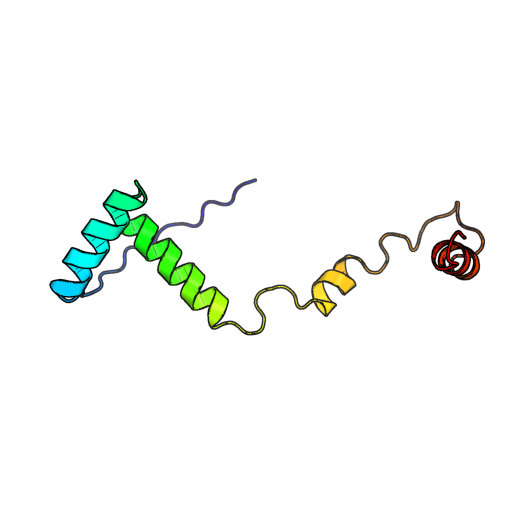 . PHE A 1 88 ? -5.800 -9.730 -50.944 1.00 56.97 88 PHE A O 1
#

Foldseek 3Di:
DDDDDDDDDDDDDDDPVVVVVLVVVCVVVVHDSVVVVVVVVVVVVVVVDPPVPCPPVSVVVVVPCVCVPPPVPPDPVVVVVVVPPDPD

Solvent-accessible surface area (backbone atoms only — not comparable to full-atom values): 5782 Å² total; per-residue (Å²): 133,89,79,79,75,85,87,79,93,78,90,82,90,70,55,72,68,53,50,53,53,47,54,53,50,18,62,76,67,74,47,53,60,68,55,51,49,48,54,52,50,51,54,51,52,57,72,70,42,98,62,83,56,68,46,73,66,51,54,50,53,74,56,57,64,79,68,70,81,51,86,88,54,93,50,69,65,65,53,54,53,59,71,68,49,80,91,124

Mean predicted aligned error: 14.31 Å

Secondary structure (DSSP, 8-state):
----PPPPP------HHHHHHHHHHHHHTTS-HHHHHHHHHHHHHHHH-TT-S--HHHHHHHHTTTTTT-TT-S-HHHHHHHHHS---

pLDDT: mean 80.87, std 15.91, range [39.34, 98.5]

Radius of gyration: 24.01 Å; Cα contacts (8 Å, |Δi|>4): 12; chains: 1; bounding box: 36×24×63 Å

Sequence (88 aa):
MQIHQPLARTQIYLTETQQKRLSAASRRAAVSKSELIRLAVDQFLDQQTPTHHATQTQRLAELAGLWADRADMADPTAYVQALRRPRF